Protein AF-A0A497NY46-F1 (afdb_monomer_lite)

Sequence (147 aa):
MKCPVCGGWAKKVGEDRYGVIYRCSVCGNEWTNLRVSVKPVEVRRKPKPKVQLKKTAPSQYVFTFHELDIKPFLKIAMRRRYGLGGPSFKRYKDYTSVFFPTPKGEIISVGTLTHDKFITNDKILALELAKTLESAFEKEVPIEEEI

pLDDT: mean 76.65, std 15.74, range [36.91, 94.75]

Structure (mmCIF, N/CA/C/O backbone):
data_AF-A0A497NY46-F1
#
_entry.id   AF-A0A497NY46-F1
#
loop_
_atom_site.group_PDB
_atom_site.id
_atom_site.type_symbol
_atom_site.label_atom_id
_atom_site.label_alt_id
_atom_site.label_comp_id
_atom_site.label_asym_id
_atom_site.label_entity_id
_atom_site.label_seq_id
_atom_site.pdbx_PDB_ins_code
_atom_site.Cartn_x
_atom_site.Cartn_y
_atom_site.Cartn_z
_atom_site.occupancy
_atom_site.B_iso_or_equiv
_atom_site.auth_seq_id
_atom_site.auth_comp_id
_atom_site.auth_asym_id
_atom_site.auth_atom_id
_atom_site.pdbx_PDB_model_num
ATOM 1 N N . MET A 1 1 ? 25.140 1.223 -40.753 1.00 80.06 1 MET A N 1
ATOM 2 C CA . MET A 1 1 ? 24.688 2.122 -39.660 1.00 80.06 1 MET A CA 1
ATOM 3 C C . MET A 1 1 ? 25.801 2.234 -38.619 1.00 80.06 1 MET A C 1
ATOM 5 O O . MET A 1 1 ? 26.560 1.277 -38.505 1.00 80.06 1 MET A O 1
ATOM 9 N N . LYS A 1 2 ? 25.953 3.361 -37.905 1.00 87.81 2 LYS A N 1
ATOM 10 C CA . LYS A 1 2 ? 26.953 3.476 -36.822 1.00 87.81 2 LYS A CA 1
ATOM 11 C C . LYS A 1 2 ? 26.458 2.784 -35.552 1.00 87.81 2 LYS A C 1
ATOM 13 O O . LYS A 1 2 ? 25.277 2.876 -35.228 1.00 87.81 2 LYS A O 1
ATOM 18 N N . CYS A 1 3 ? 27.354 2.088 -34.861 1.00 87.56 3 CYS A N 1
ATOM 19 C CA . CYS A 1 3 ? 27.064 1.437 -33.593 1.00 87.56 3 CYS A CA 1
ATOM 20 C C . CYS A 1 3 ? 26.894 2.467 -32.477 1.00 87.56 3 CYS A C 1
ATOM 22 O O . CYS A 1 3 ? 27.797 3.284 -32.296 1.00 87.56 3 CYS A O 1
ATOM 24 N N . PRO A 1 4 ? 25.793 2.414 -31.703 1.00 84.06 4 PRO A N 1
ATOM 25 C CA . PRO A 1 4 ? 25.576 3.343 -30.597 1.00 84.06 4 PRO A CA 1
ATOM 26 C C . PRO A 1 4 ? 26.559 3.128 -29.439 1.00 84.06 4 PRO A C 1
ATOM 28 O O . PRO A 1 4 ? 26.697 4.005 -28.599 1.00 84.06 4 PRO A O 1
ATOM 31 N N . VAL A 1 5 ? 27.240 1.977 -29.393 1.00 87.44 5 VAL A N 1
ATOM 32 C CA . VAL A 1 5 ? 28.166 1.624 -28.310 1.00 87.44 5 VAL A CA 1
ATOM 33 C C . VAL A 1 5 ? 29.596 2.035 -28.645 1.00 87.44 5 VAL A C 1
ATOM 35 O O . VAL A 1 5 ? 30.210 2.792 -27.907 1.00 87.44 5 VAL A O 1
ATOM 38 N N . CYS A 1 6 ? 30.144 1.545 -29.761 1.00 86.62 6 CYS A N 1
ATOM 39 C CA . CYS A 1 6 ? 31.563 1.731 -30.083 1.00 86.62 6 CYS A CA 1
ATOM 40 C C . CYS A 1 6 ? 31.814 2.669 -31.271 1.00 86.62 6 CYS A C 1
ATOM 42 O O . CYS A 1 6 ? 32.947 2.785 -31.729 1.00 86.62 6 CYS A O 1
ATOM 44 N N . GLY A 1 7 ? 30.767 3.256 -31.862 1.00 88.75 7 GLY A N 1
ATOM 45 C CA . GLY A 1 7 ? 30.869 4.108 -33.054 1.00 88.75 7 GLY A CA 1
ATOM 46 C C . GLY A 1 7 ? 31.255 3.382 -34.353 1.00 88.75 7 GLY A C 1
ATOM 47 O O . GLY A 1 7 ? 31.158 3.971 -35.430 1.00 88.75 7 GLY A O 1
ATOM 48 N N . GLY A 1 8 ? 31.647 2.106 -34.272 1.00 90.88 8 GLY A N 1
ATOM 49 C CA . GLY A 1 8 ? 32.027 1.265 -35.406 1.00 90.88 8 GLY A CA 1
ATOM 50 C C . GLY A 1 8 ? 30.863 0.949 -36.346 1.00 90.88 8 GLY A C 1
ATOM 51 O O . GLY A 1 8 ? 29.691 1.156 -36.026 1.00 90.88 8 GLY A O 1
ATOM 52 N N . TRP A 1 9 ? 31.173 0.420 -37.528 1.00 92.00 9 TRP A N 1
ATOM 53 C CA . TRP A 1 9 ? 30.150 0.076 -38.513 1.00 92.00 9 TRP A CA 1
ATOM 54 C C . TRP A 1 9 ? 29.392 -1.199 -38.133 1.00 92.00 9 TRP A C 1
ATOM 56 O O . TRP A 1 9 ? 29.970 -2.210 -37.728 1.00 92.00 9 TRP A O 1
ATOM 66 N N . ALA A 1 10 ? 28.072 -1.149 -38.288 1.00 91.69 10 ALA A N 1
ATOM 67 C CA . ALA A 1 10 ? 27.183 -2.286 -38.124 1.00 91.69 10 ALA A CA 1
ATOM 68 C C . ALA A 1 10 ? 26.444 -2.626 -39.413 1.00 91.69 10 ALA A C 1
ATOM 70 O O . ALA A 1 10 ? 26.013 -1.734 -40.162 1.00 91.69 10 ALA A O 1
ATOM 71 N N . LYS A 1 11 ? 26.288 -3.937 -39.620 1.00 92.94 11 LYS A N 1
ATOM 72 C CA . LYS A 1 11 ? 25.602 -4.549 -40.758 1.00 92.94 11 LYS A CA 1
ATOM 73 C C . LYS A 1 11 ? 24.198 -4.993 -40.362 1.00 92.94 11 LYS A C 1
ATOM 75 O O . LYS A 1 11 ? 23.969 -5.370 -39.214 1.00 92.94 11 LYS A O 1
ATOM 80 N N . LYS A 1 12 ? 23.265 -4.950 -41.314 1.00 93.06 12 LYS A N 1
ATOM 81 C CA . LYS A 1 12 ? 21.935 -5.547 -41.149 1.00 93.06 12 LYS A CA 1
ATOM 82 C C . LYS A 1 12 ? 22.104 -7.062 -41.044 1.00 93.06 12 LYS A C 1
ATOM 84 O O . LYS A 1 12 ? 22.765 -7.655 -41.892 1.00 93.06 12 LYS A O 1
ATOM 89 N N . VAL A 1 13 ? 21.532 -7.659 -40.006 1.00 94.75 13 VAL A N 1
ATOM 90 C CA . VAL A 1 13 ? 21.558 -9.115 -39.781 1.00 94.75 13 VAL A CA 1
ATOM 91 C C . VAL A 1 13 ? 20.173 -9.744 -39.834 1.00 94.75 13 VAL A C 1
ATOM 93 O O . VAL A 1 13 ? 20.064 -10.944 -40.046 1.00 94.75 13 VAL A O 1
ATOM 96 N N . GLY A 1 14 ? 19.120 -8.942 -39.700 1.00 91.81 14 GLY A N 1
ATOM 97 C CA . GLY A 1 14 ? 17.751 -9.424 -39.763 1.00 91.81 14 GLY A CA 1
ATOM 98 C C . GLY A 1 14 ? 16.753 -8.283 -39.829 1.00 91.81 14 GLY A C 1
ATOM 99 O O . GLY A 1 14 ? 17.112 -7.103 -39.863 1.00 91.81 14 GLY A O 1
ATOM 100 N N . GLU A 1 15 ? 15.483 -8.643 -39.870 1.00 91.62 15 GLU A N 1
ATOM 101 C CA . GLU A 1 15 ? 14.362 -7.721 -39.795 1.00 91.62 15 GLU A CA 1
ATOM 102 C C . GLU A 1 15 ? 13.172 -8.467 -39.201 1.00 91.62 15 GLU A C 1
ATOM 104 O O . GLU A 1 15 ? 12.906 -9.604 -39.585 1.00 91.62 15 GLU A O 1
ATOM 109 N N . ASP A 1 16 ? 12.491 -7.840 -38.249 1.00 83.31 16 ASP A N 1
ATOM 110 C CA . ASP A 1 16 ? 11.292 -8.374 -37.619 1.00 83.31 16 ASP A CA 1
ATOM 111 C C . ASP A 1 16 ? 10.121 -7.388 -37.750 1.00 83.31 16 ASP A C 1
ATOM 113 O O . ASP A 1 16 ? 10.212 -6.334 -38.385 1.00 83.31 16 ASP A O 1
ATOM 117 N N . ARG A 1 17 ? 8.985 -7.737 -37.137 1.00 77.81 17 ARG A N 1
ATOM 118 C CA . ARG A 1 17 ? 7.775 -6.900 -37.139 1.00 77.81 17 ARG A CA 1
ATOM 119 C C . ARG A 1 17 ? 7.943 -5.542 -36.439 1.00 77.81 17 ARG A C 1
ATOM 121 O O . ARG A 1 17 ? 7.048 -4.709 -36.542 1.00 77.81 17 ARG A O 1
ATOM 128 N N . TYR A 1 18 ? 9.033 -5.330 -35.706 1.00 77.06 18 TYR A N 1
ATOM 129 C CA . TYR A 1 18 ? 9.315 -4.111 -34.952 1.00 77.06 18 TYR A CA 1
ATOM 130 C C . TYR A 1 18 ? 10.346 -3.222 -35.659 1.00 77.06 18 TYR A C 1
ATOM 132 O O . TYR A 1 18 ? 10.275 -1.994 -35.561 1.00 77.06 18 TYR A O 1
ATOM 140 N N . GLY A 1 19 ? 11.275 -3.801 -36.419 1.00 86.38 19 GLY A N 1
ATOM 141 C CA . GLY A 1 19 ? 12.230 -3.042 -37.214 1.00 86.38 19 GLY A CA 1
ATOM 142 C C . GLY A 1 19 ? 13.384 -3.864 -37.777 1.00 86.38 19 GLY A C 1
ATOM 143 O O . GLY A 1 19 ? 13.348 -5.087 -37.860 1.00 86.38 19 GLY A O 1
ATOM 144 N N . VAL A 1 20 ? 14.439 -3.163 -38.188 1.00 89.56 20 VAL A N 1
ATOM 145 C CA . VAL A 1 20 ? 15.623 -3.773 -38.803 1.00 89.56 20 VAL A CA 1
ATOM 146 C C . VAL A 1 20 ? 16.673 -4.056 -37.735 1.00 89.56 20 VAL A C 1
ATOM 148 O O . VAL A 1 20 ? 17.092 -3.140 -37.030 1.00 89.56 20 VAL A O 1
ATOM 151 N N . ILE A 1 21 ? 17.137 -5.300 -37.647 1.00 91.38 21 ILE A N 1
ATOM 152 C CA . ILE A 1 21 ? 18.144 -5.734 -36.677 1.00 91.38 21 ILE A CA 1
ATOM 153 C C . ILE A 1 21 ? 19.540 -5.519 -37.271 1.00 91.38 21 ILE A C 1
ATOM 155 O O . ILE A 1 21 ? 19.857 -6.012 -38.361 1.00 91.38 21 ILE A O 1
ATOM 159 N N . TYR A 1 22 ? 20.389 -4.793 -36.547 1.00 93.00 22 TYR A N 1
ATOM 160 C CA . TYR A 1 22 ? 21.780 -4.518 -36.899 1.00 93.00 22 TYR A CA 1
ATOM 161 C C . TYR A 1 22 ? 22.722 -5.154 -35.884 1.00 93.00 22 TYR A C 1
ATOM 163 O O . TYR A 1 22 ? 22.475 -5.066 -34.688 1.00 93.00 22 TYR A O 1
ATOM 171 N N . ARG A 1 23 ? 23.843 -5.713 -36.352 1.00 92.19 23 ARG A N 1
ATOM 172 C CA . ARG A 1 23 ? 24.943 -6.191 -35.503 1.00 92.19 23 ARG A CA 1
ATOM 173 C C . ARG A 1 23 ? 26.237 -5.464 -35.845 1.00 92.19 23 ARG A C 1
ATOM 175 O O . ARG A 1 23 ? 26.612 -5.358 -37.017 1.00 92.19 23 ARG A O 1
ATOM 182 N N . CYS A 1 24 ? 26.925 -4.957 -34.826 1.00 94.19 24 CYS A N 1
ATOM 183 C CA . CYS A 1 24 ? 28.228 -4.326 -34.978 1.00 94.19 24 CYS A CA 1
ATOM 184 C C . CYS A 1 24 ? 29.310 -5.369 -35.253 1.00 94.19 24 CYS A C 1
ATOM 186 O O . CYS A 1 24 ? 29.471 -6.313 -34.485 1.00 94.19 24 CYS A O 1
ATOM 188 N N . SER A 1 25 ? 30.088 -5.167 -36.315 1.00 88.69 25 SER A N 1
ATOM 189 C CA . SER A 1 25 ? 31.207 -6.056 -36.651 1.00 88.69 25 SER A CA 1
ATOM 190 C C . SER A 1 25 ? 32.417 -5.871 -35.729 1.00 88.69 25 SER A C 1
ATOM 192 O O . SER A 1 25 ? 33.300 -6.717 -35.730 1.00 88.69 25 SER A O 1
ATOM 194 N N . VAL A 1 26 ? 32.469 -4.765 -34.976 1.00 89.19 26 VAL A N 1
ATOM 195 C CA . VAL A 1 26 ? 33.596 -4.419 -34.096 1.00 89.19 26 VAL A CA 1
ATOM 196 C C . VAL A 1 26 ? 33.370 -4.949 -32.681 1.00 89.19 26 VAL A C 1
ATOM 198 O O . VAL A 1 26 ? 34.181 -5.716 -32.184 1.00 89.19 26 VAL A O 1
ATOM 201 N N . CYS A 1 27 ? 32.264 -4.568 -32.032 1.00 90.06 27 CYS A N 1
ATOM 202 C CA . CYS A 1 27 ? 31.988 -4.955 -30.641 1.00 90.06 27 CYS A CA 1
ATOM 203 C C . CYS A 1 27 ? 30.935 -6.063 -30.490 1.00 90.06 27 CYS A C 1
ATOM 205 O O . CYS A 1 27 ? 30.588 -6.425 -29.371 1.00 90.06 27 CYS A O 1
ATOM 207 N N . GLY A 1 28 ? 30.359 -6.557 -31.589 1.00 90.12 28 GLY A N 1
ATOM 208 C CA . GLY A 1 28 ? 29.313 -7.582 -31.556 1.00 90.12 28 GLY A CA 1
ATOM 209 C C . GLY A 1 28 ? 27.935 -7.096 -31.096 1.00 90.12 28 GLY A C 1
ATOM 210 O O . GLY A 1 28 ? 26.983 -7.865 -31.186 1.00 90.12 28 GLY A O 1
ATOM 211 N N . ASN A 1 29 ? 27.794 -5.837 -30.655 1.00 88.50 29 ASN A N 1
ATOM 212 C CA . ASN A 1 29 ? 26.524 -5.303 -30.160 1.00 88.50 29 ASN A CA 1
ATOM 213 C C . ASN A 1 29 ? 25.414 -5.397 -31.215 1.00 88.50 29 ASN A C 1
ATOM 215 O O . ASN A 1 29 ? 25.598 -4.940 -32.348 1.00 88.50 29 ASN A O 1
ATOM 219 N N . GLU A 1 30 ? 24.259 -5.929 -30.824 1.00 89.69 30 GLU A N 1
ATOM 220 C CA . GLU A 1 30 ? 23.085 -6.098 -31.677 1.00 89.69 30 GLU A CA 1
ATOM 221 C C . GLU A 1 30 ? 21.932 -5.218 -31.187 1.00 89.69 30 GLU A C 1
ATOM 223 O O . GLU A 1 30 ? 21.688 -5.122 -29.987 1.00 89.69 30 GLU A O 1
ATOM 228 N N . TRP A 1 31 ? 21.242 -4.535 -32.102 1.00 89.94 31 TRP A N 1
ATOM 229 C CA . TRP A 1 31 ? 20.074 -3.719 -31.771 1.00 89.94 31 TRP A CA 1
ATOM 230 C C . TRP A 1 31 ? 19.102 -3.612 -32.943 1.00 89.94 31 TRP A C 1
ATOM 232 O O . TRP A 1 31 ? 19.493 -3.650 -34.113 1.00 89.94 31 TRP A O 1
ATOM 242 N N . THR A 1 32 ? 17.827 -3.410 -32.621 1.00 88.69 32 THR A N 1
ATOM 243 C CA . THR A 1 32 ? 16.767 -3.203 -33.609 1.00 88.69 32 THR A CA 1
ATOM 244 C C . THR A 1 32 ? 16.534 -1.712 -33.811 1.00 88.69 32 THR A C 1
ATOM 246 O O . THR A 1 32 ? 16.152 -0.998 -32.885 1.00 88.69 32 THR A O 1
ATOM 249 N N . ASN A 1 33 ? 16.753 -1.223 -35.030 1.00 83.62 33 ASN A N 1
ATOM 250 C CA . ASN A 1 33 ? 16.305 0.103 -35.426 1.00 83.62 33 ASN A CA 1
ATOM 251 C C . ASN A 1 33 ? 14.817 0.015 -35.781 1.00 83.62 33 ASN A C 1
ATOM 253 O O . ASN A 1 33 ? 14.449 -0.512 -36.837 1.00 83.62 33 ASN A O 1
ATOM 257 N N . LEU A 1 34 ? 13.975 0.468 -34.855 1.00 77.75 34 LEU A N 1
ATOM 258 C CA . LEU A 1 34 ? 12.525 0.409 -34.987 1.00 77.75 34 LEU A CA 1
ATOM 259 C C . LEU A 1 34 ? 12.074 1.217 -36.214 1.00 77.75 34 LEU A C 1
ATOM 261 O O . LEU A 1 34 ? 12.483 2.365 -36.396 1.00 77.75 34 LEU A O 1
ATOM 265 N N . ARG A 1 35 ? 11.196 0.648 -37.052 1.00 62.41 35 ARG A N 1
ATOM 266 C CA . ARG A 1 35 ? 10.511 1.409 -38.114 1.00 62.41 35 ARG A CA 1
ATOM 267 C C . ARG A 1 35 ? 9.435 2.278 -37.456 1.00 62.41 35 ARG A C 1
ATOM 269 O O . ARG A 1 35 ? 8.253 1.953 -37.485 1.00 62.41 35 ARG A O 1
ATOM 276 N N . VAL A 1 36 ? 9.829 3.356 -36.787 1.00 47.72 36 VAL A N 1
ATOM 277 C CA . VAL A 1 36 ? 8.879 4.195 -36.049 1.00 47.72 36 VAL A CA 1
ATOM 278 C C . VAL A 1 36 ? 8.164 5.136 -37.024 1.00 47.72 36 VAL A C 1
ATOM 280 O O . VAL A 1 36 ? 8.564 6.276 -37.214 1.00 47.72 36 VAL A O 1
ATOM 283 N N . SER A 1 37 ? 7.058 4.670 -37.613 1.00 44.69 37 SER A N 1
ATOM 284 C CA . SER A 1 37 ? 5.887 5.532 -37.834 1.00 44.69 37 SER A CA 1
ATOM 285 C C . SER A 1 37 ? 4.881 5.252 -36.719 1.00 44.69 37 SER A C 1
ATOM 287 O O . SER A 1 37 ? 3.740 4.853 -36.932 1.00 44.69 37 SER A O 1
ATOM 289 N N . VAL A 1 38 ? 5.346 5.384 -35.478 1.00 42.94 38 VAL A N 1
ATOM 290 C CA . VAL A 1 38 ? 4.459 5.417 -34.322 1.00 42.94 38 VAL A CA 1
ATOM 291 C C . VAL A 1 38 ? 4.029 6.868 -34.231 1.00 42.94 38 VAL A C 1
ATOM 293 O O . VAL A 1 38 ? 4.778 7.711 -33.739 1.00 42.94 38 VAL A O 1
ATOM 296 N N . LYS A 1 39 ? 2.840 7.182 -34.765 1.00 41.06 39 LYS A N 1
ATOM 297 C CA . LYS A 1 39 ? 2.148 8.406 -34.350 1.00 41.06 39 LYS A CA 1
ATOM 298 C C . LYS A 1 39 ? 2.198 8.405 -32.821 1.00 41.06 39 LYS A C 1
ATOM 300 O O . LYS A 1 39 ? 1.850 7.366 -32.253 1.00 41.06 39 LYS A O 1
ATOM 305 N N . PRO A 1 40 ? 2.673 9.476 -32.163 1.00 36.91 40 PRO A N 1
ATOM 306 C CA . PRO A 1 40 ? 2.672 9.526 -30.713 1.00 36.91 40 PRO A CA 1
ATOM 307 C C . PRO A 1 40 ? 1.244 9.219 -30.279 1.00 36.91 40 PRO A C 1
ATOM 309 O O . PRO A 1 40 ? 0.318 9.961 -30.598 1.00 36.91 40 PRO A O 1
ATOM 312 N N . VAL A 1 41 ? 1.048 8.060 -29.649 1.00 40.75 41 VAL A N 1
ATOM 313 C CA . VAL A 1 41 ? -0.200 7.789 -28.955 1.00 40.75 41 VAL A CA 1
ATOM 314 C C . VAL A 1 41 ? -0.215 8.858 -27.886 1.00 40.75 41 VAL A C 1
ATOM 316 O O . VAL A 1 41 ? 0.615 8.820 -26.977 1.00 40.75 41 VAL A O 1
ATOM 319 N N . GLU A 1 42 ? -1.075 9.864 -28.050 1.00 39.62 42 GLU A N 1
ATOM 320 C CA . GLU A 1 42 ? -1.423 10.765 -26.967 1.00 39.62 42 GLU A CA 1
ATOM 321 C C . GLU A 1 42 ? -1.774 9.869 -25.788 1.00 39.62 42 GLU A C 1
ATOM 323 O O . GLU A 1 42 ? -2.826 9.224 -25.752 1.00 39.62 42 GLU A O 1
ATOM 328 N N . VAL A 1 43 ? -0.843 9.763 -24.842 1.00 39.81 43 VAL A N 1
ATOM 329 C CA . VAL A 1 43 ? -1.107 9.166 -23.549 1.00 39.81 43 VAL A CA 1
ATOM 330 C C . VAL A 1 43 ? -2.151 10.092 -22.956 1.00 39.81 43 VAL A C 1
ATOM 332 O O . VAL A 1 43 ? -1.805 11.139 -22.406 1.00 39.81 43 VAL A O 1
ATOM 335 N N . ARG A 1 44 ? -3.437 9.757 -23.132 1.00 37.06 44 ARG A N 1
ATOM 336 C CA . ARG A 1 44 ? -4.527 10.372 -22.381 1.00 37.06 44 ARG A CA 1
ATOM 337 C C . ARG A 1 44 ? -4.095 10.256 -20.932 1.00 37.06 44 ARG A C 1
ATOM 339 O O . ARG A 1 44 ? -4.101 9.159 -20.373 1.00 37.06 44 ARG A O 1
ATOM 346 N N . ARG A 1 45 ? -3.618 11.366 -20.363 1.00 42.44 45 ARG A N 1
ATOM 347 C CA . ARG A 1 45 ? -3.215 11.442 -18.966 1.00 42.44 45 ARG A CA 1
ATOM 348 C C . ARG A 1 45 ? -4.474 11.102 -18.189 1.00 42.44 45 ARG A C 1
ATOM 350 O O . ARG A 1 45 ? -5.364 11.942 -18.079 1.00 42.44 45 ARG A O 1
ATOM 357 N N . LYS A 1 46 ? -4.589 9.852 -17.728 1.00 42.91 46 LYS A N 1
ATOM 358 C CA . LYS A 1 46 ? -5.646 9.485 -16.791 1.00 42.91 46 LYS A CA 1
ATOM 359 C C . LYS A 1 46 ? -5.574 10.488 -15.636 1.00 42.91 46 LYS A C 1
ATOM 361 O O . LYS A 1 46 ? -4.458 10.878 -15.263 1.00 42.91 46 LYS A O 1
ATOM 366 N N . PRO A 1 47 ? -6.721 10.961 -15.124 1.00 47.72 47 PRO A N 1
ATOM 367 C CA . PRO A 1 47 ? -6.733 11.869 -13.990 1.00 47.72 47 PRO A CA 1
ATOM 368 C C . PRO A 1 47 ? -5.831 11.294 -12.898 1.00 47.72 47 PRO A C 1
ATOM 370 O O . PRO A 1 47 ? -5.910 10.113 -12.562 1.00 47.72 47 PRO A O 1
ATOM 373 N N . LYS A 1 48 ? -4.884 12.105 -12.414 1.00 50.62 48 LYS A N 1
ATOM 374 C CA . LYS A 1 48 ? -3.955 11.644 -11.383 1.00 50.62 48 LYS A CA 1
ATOM 375 C C . LYS A 1 48 ? -4.785 11.306 -10.136 1.00 50.62 48 LYS A C 1
ATOM 377 O O . LYS A 1 48 ? -5.549 12.179 -9.714 1.00 50.62 48 LYS A O 1
ATOM 382 N N . PRO A 1 49 ? -4.609 10.129 -9.514 1.00 53.28 49 PRO A N 1
ATOM 383 C CA . PRO A 1 49 ? -5.341 9.791 -8.302 1.00 53.28 49 PRO A CA 1
ATOM 384 C C . PRO A 1 49 ? -5.078 10.854 -7.228 1.00 53.28 49 PRO A C 1
ATOM 386 O O . PRO A 1 49 ? -3.957 11.371 -7.086 1.00 53.28 49 PRO A O 1
ATOM 389 N N . LYS A 1 50 ? -6.152 11.242 -6.538 1.00 58.31 50 LYS A N 1
ATOM 390 C CA . LYS A 1 50 ? -6.126 12.115 -5.363 1.00 58.31 50 LYS A CA 1
ATOM 391 C C . LYS A 1 50 ? -6.212 11.213 -4.141 1.00 58.31 50 LYS A C 1
ATOM 393 O O . LYS A 1 50 ? -7.125 10.391 -4.069 1.00 58.31 50 LYS A O 1
ATOM 398 N N . VAL A 1 51 ? -5.264 11.367 -3.223 1.00 59.69 51 VAL A N 1
ATOM 399 C CA . VAL A 1 51 ? -5.310 10.722 -1.914 1.00 59.69 51 VAL A CA 1
ATOM 400 C C . VAL A 1 51 ? -5.321 11.807 -0.851 1.00 59.69 51 VAL A C 1
ATOM 402 O O . VAL A 1 51 ? -4.527 12.740 -0.932 1.00 59.69 51 VAL A O 1
ATOM 405 N N . GLN A 1 52 ? -6.237 11.697 0.105 1.00 66.94 52 GLN A N 1
ATOM 406 C CA . GLN A 1 52 ? -6.319 12.580 1.268 1.00 66.94 52 GLN A CA 1
ATOM 407 C C . GLN A 1 52 ? -6.231 11.738 2.534 1.00 66.94 52 GLN A C 1
ATOM 409 O O . GLN A 1 52 ? -6.954 10.743 2.650 1.00 66.94 52 GLN A O 1
ATOM 414 N N . LEU A 1 53 ? -5.360 12.140 3.459 1.00 65.75 53 LEU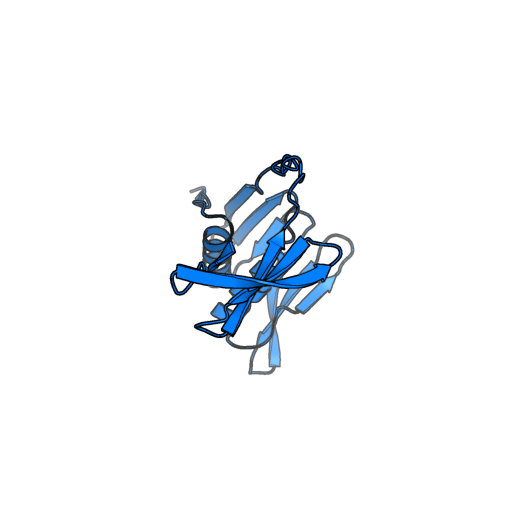 A N 1
ATOM 415 C CA . LEU A 1 53 ? -5.297 11.596 4.810 1.00 65.75 53 LEU A CA 1
ATOM 416 C C . LEU A 1 53 ? -5.982 12.578 5.760 1.00 65.75 53 LEU A C 1
ATOM 418 O O . LEU A 1 53 ? -5.542 13.719 5.872 1.00 65.75 53 LEU A O 1
ATOM 422 N N . LYS A 1 54 ? -7.028 12.117 6.449 1.00 70.69 54 LYS A N 1
ATOM 423 C CA . LYS A 1 54 ? -7.706 12.866 7.513 1.00 70.69 54 LYS A CA 1
ATOM 424 C C . LYS A 1 54 ? -7.604 12.136 8.840 1.00 70.69 54 LYS A C 1
ATOM 426 O O . LYS A 1 54 ? -7.773 10.914 8.897 1.00 70.69 54 LYS A O 1
ATOM 431 N N . LYS A 1 55 ? -7.368 12.891 9.908 1.00 62.81 55 LYS A N 1
ATOM 432 C CA . LYS A 1 55 ? -7.486 12.412 11.286 1.00 62.81 55 LYS A CA 1
ATOM 433 C C . LYS A 1 55 ? -8.873 12.791 11.804 1.00 62.81 55 LYS A C 1
ATOM 435 O O . LYS A 1 55 ? -9.129 13.958 12.046 1.00 62.81 55 LYS A O 1
ATOM 440 N N . THR A 1 56 ? -9.773 11.818 11.929 1.00 56.94 56 THR A N 1
ATOM 441 C CA . THR A 1 56 ? -11.194 12.065 12.264 1.00 56.94 56 THR A CA 1
ATOM 442 C C . THR A 1 56 ? -11.515 11.891 13.750 1.00 56.94 56 THR A C 1
ATOM 444 O O . THR A 1 56 ? -12.554 12.342 14.217 1.00 56.94 56 THR A O 1
ATOM 447 N N . ALA A 1 57 ? -10.640 11.220 14.501 1.00 62.69 57 ALA A N 1
ATOM 448 C CA . ALA A 1 57 ? -10.747 11.007 15.945 1.00 62.69 57 ALA A CA 1
ATOM 4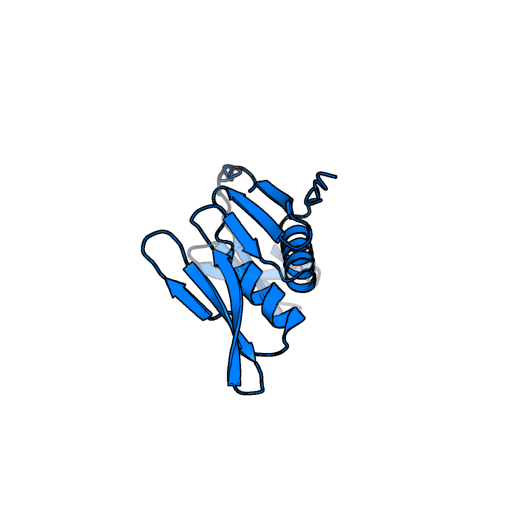49 C C . ALA A 1 57 ? -9.329 10.877 16.544 1.00 62.69 57 ALA A C 1
ATOM 451 O O . ALA A 1 57 ? -8.374 10.695 15.779 1.00 62.69 57 ALA A O 1
ATOM 452 N N . PRO A 1 58 ? -9.141 10.905 17.882 1.00 61.34 58 PRO A N 1
ATOM 453 C CA . PRO A 1 58 ? -7.810 10.897 18.511 1.00 61.34 58 PRO A CA 1
ATOM 454 C C . PRO A 1 58 ? -6.897 9.757 18.039 1.00 61.34 58 PRO A C 1
ATOM 456 O O . PRO A 1 58 ? -5.675 9.896 18.039 1.00 61.34 58 PRO A O 1
ATOM 459 N N . SER A 1 59 ? -7.501 8.651 17.605 1.00 70.06 59 SER A N 1
ATOM 460 C CA . SER A 1 59 ? -6.842 7.412 17.213 1.00 70.06 59 SER A CA 1
ATOM 461 C C . SER A 1 59 ? -7.297 6.865 15.855 1.00 70.06 59 SER A C 1
ATOM 463 O O . SER A 1 59 ? -7.025 5.703 15.591 1.00 70.06 59 SER A O 1
ATOM 465 N N . GLN A 1 60 ? -7.962 7.650 14.993 1.00 81.44 60 GLN A N 1
ATOM 466 C CA . GLN A 1 60 ? -8.484 7.168 13.703 1.00 81.44 60 GLN A CA 1
ATOM 467 C C . GLN A 1 60 ? -7.916 7.951 12.511 1.00 81.44 60 GLN A C 1
ATOM 469 O O . GLN A 1 60 ? -7.985 9.179 12.470 1.00 81.44 60 GLN A O 1
ATOM 474 N N . TYR A 1 61 ? -7.403 7.217 11.522 1.00 83.75 61 TYR A N 1
ATOM 475 C CA . TYR A 1 61 ? -6.815 7.716 10.281 1.00 83.75 61 TYR A CA 1
ATOM 476 C C . TYR A 1 61 ? -7.618 7.223 9.077 1.00 83.75 61 TYR A C 1
ATOM 478 O O . TYR A 1 61 ? -7.855 6.020 8.935 1.00 83.75 61 TYR A O 1
ATOM 486 N N . VAL A 1 62 ? -8.009 8.142 8.196 1.00 85.50 62 VAL A N 1
ATOM 487 C CA . VAL A 1 62 ? -8.831 7.857 7.014 1.00 85.50 62 VAL A CA 1
ATOM 488 C C . VAL A 1 62 ? -8.090 8.273 5.750 1.00 85.50 62 VAL A C 1
ATOM 490 O O . VAL A 1 62 ? -7.793 9.447 5.557 1.00 85.50 62 VAL A O 1
ATOM 493 N N . PHE A 1 63 ? -7.838 7.310 4.868 1.00 84.44 63 PHE A N 1
ATOM 494 C CA . PHE A 1 63 ? -7.317 7.522 3.522 1.00 84.44 63 PHE A CA 1
ATOM 495 C C . PHE A 1 63 ? -8.474 7.473 2.540 1.00 84.44 63 PHE A C 1
ATOM 497 O O . PHE A 1 63 ? -9.070 6.413 2.380 1.00 84.44 63 PHE A O 1
ATOM 504 N N . THR A 1 64 ? -8.776 8.580 1.869 1.00 81.81 64 THR A N 1
ATOM 505 C CA . THR A 1 64 ? -9.744 8.596 0.759 1.00 81.81 64 THR A CA 1
ATOM 506 C C . THR A 1 64 ? -8.986 8.547 -0.556 1.00 81.81 64 THR A C 1
ATOM 508 O O . THR A 1 64 ? -8.040 9.312 -0.738 1.00 81.81 64 THR A O 1
ATOM 511 N N . PHE A 1 65 ? -9.375 7.659 -1.465 1.00 79.94 65 PHE A N 1
ATOM 512 C CA . PHE A 1 65 ? -8.729 7.458 -2.755 1.00 79.94 65 PHE A CA 1
ATOM 513 C C . PHE A 1 65 ? -9.770 7.324 -3.874 1.00 79.94 65 PHE A C 1
ATOM 515 O O . PHE A 1 65 ? -10.745 6.587 -3.761 1.00 79.94 65 PHE A O 1
ATOM 522 N N . HIS A 1 66 ? -9.548 8.029 -4.985 1.00 73.56 66 HIS A N 1
ATOM 523 C CA . HIS A 1 66 ? -10.400 7.951 -6.176 1.00 73.56 66 HIS A CA 1
ATOM 524 C C . HIS A 1 66 ? -9.713 7.154 -7.285 1.00 73.56 66 HIS A C 1
ATOM 526 O O . HIS A 1 66 ? -8.595 7.488 -7.676 1.00 73.56 66 HIS A O 1
ATOM 532 N N . GLU A 1 67 ? -10.400 6.121 -7.787 1.00 68.50 67 GLU A N 1
ATOM 533 C CA . GLU A 1 67 ? -9.959 5.276 -8.913 1.00 68.50 67 GLU A CA 1
ATOM 534 C C . GLU A 1 67 ? -8.596 4.586 -8.704 1.00 68.50 67 GLU A C 1
ATOM 536 O O . GLU A 1 67 ? -7.924 4.196 -9.660 1.00 68.50 67 GLU A O 1
ATOM 541 N N . LEU A 1 68 ? -8.182 4.416 -7.446 1.00 76.94 68 LEU A N 1
ATOM 542 C CA . LEU A 1 68 ? -6.921 3.789 -7.072 1.00 76.94 68 LEU A CA 1
ATOM 543 C C . LEU A 1 68 ? -7.180 2.475 -6.335 1.00 76.94 68 LEU A C 1
ATOM 545 O O . LEU A 1 68 ? -7.820 2.464 -5.286 1.00 76.94 68 LEU A O 1
ATOM 549 N N . ASP A 1 69 ? -6.623 1.371 -6.836 1.00 82.75 69 ASP A N 1
ATOM 550 C CA . ASP A 1 69 ? -6.549 0.145 -6.042 1.00 82.75 69 ASP A CA 1
ATOM 551 C C . ASP A 1 69 ? -5.475 0.312 -4.960 1.00 82.75 69 ASP A C 1
ATOM 553 O O . ASP A 1 69 ? -4.278 0.285 -5.242 1.00 82.75 69 ASP A O 1
ATOM 557 N N . ILE A 1 70 ? -5.905 0.513 -3.712 1.00 85.06 70 ILE A N 1
ATOM 558 C CA . ILE A 1 70 ? -5.014 0.760 -2.570 1.00 85.06 70 ILE A CA 1
ATOM 559 C C . ILE A 1 70 ? -4.343 -0.524 -2.039 1.00 85.06 70 ILE A C 1
ATOM 561 O O . ILE A 1 70 ? -3.368 -0.461 -1.285 1.00 85.06 70 ILE A O 1
ATOM 565 N N . LYS A 1 71 ? -4.826 -1.715 -2.427 1.00 85.88 71 LYS A N 1
ATOM 566 C CA . LYS A 1 71 ? -4.346 -3.004 -1.892 1.00 85.88 71 LYS A CA 1
ATOM 567 C C . LYS A 1 71 ? -2.844 -3.253 -2.097 1.00 85.88 71 LYS A C 1
ATOM 569 O O . LYS A 1 71 ? -2.219 -3.756 -1.160 1.00 85.88 71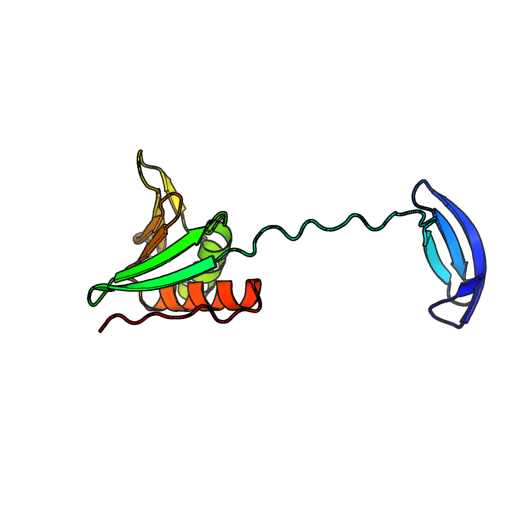 LYS A O 1
ATOM 574 N N . PRO A 1 72 ? -2.226 -2.934 -3.253 1.00 87.19 72 PRO A N 1
ATOM 575 C CA . PRO A 1 72 ? -0.783 -3.093 -3.442 1.00 87.19 72 PRO A CA 1
ATOM 576 C C . PRO A 1 72 ? 0.031 -2.220 -2.479 1.00 87.19 72 PRO A C 1
ATOM 578 O O . PRO A 1 72 ? 1.010 -2.690 -1.902 1.00 87.19 72 PRO A O 1
ATOM 581 N N . PHE A 1 73 ? -0.412 -0.985 -2.240 1.00 87.88 73 PHE A N 1
ATOM 582 C CA . PHE A 1 73 ? 0.249 -0.042 -1.334 1.00 87.88 73 PHE A CA 1
ATOM 583 C C . PHE A 1 73 ? 0.122 -0.487 0.124 1.00 87.88 73 PHE A C 1
ATOM 585 O O . PHE A 1 73 ? 1.111 -0.483 0.854 1.00 87.88 73 PHE A O 1
ATOM 592 N N . LEU A 1 74 ? -1.055 -0.985 0.521 1.00 87.19 74 LEU A N 1
ATOM 593 C CA . LEU A 1 74 ? -1.266 -1.609 1.831 1.00 87.19 74 LEU A CA 1
ATOM 594 C C . LEU A 1 74 ? -0.340 -2.806 2.053 1.00 87.19 74 LEU A C 1
ATOM 596 O O . LEU A 1 74 ? 0.245 -2.936 3.126 1.00 87.19 74 LEU A O 1
ATOM 600 N N . LYS A 1 75 ? -0.150 -3.660 1.039 1.00 86.62 75 LYS A N 1
ATOM 601 C CA . LYS A 1 75 ? 0.788 -4.789 1.133 1.00 86.62 75 LYS A CA 1
ATOM 602 C C . LYS A 1 75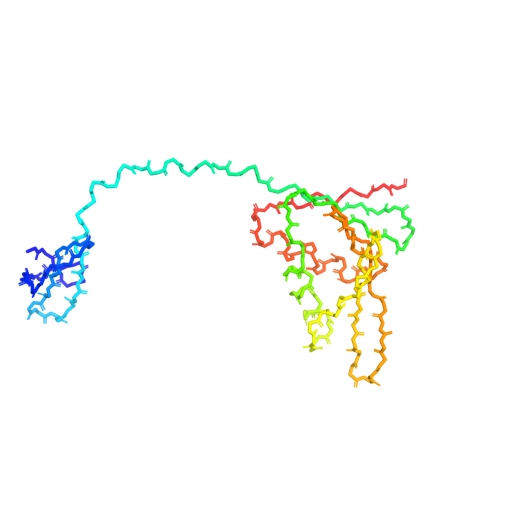 ? 2.218 -4.329 1.406 1.00 86.62 75 LYS A C 1
ATOM 604 O O . LYS A 1 75 ? 2.894 -4.929 2.238 1.00 86.62 75 LYS A O 1
ATOM 609 N N . ILE A 1 76 ? 2.669 -3.273 0.731 1.00 87.19 76 ILE A N 1
ATOM 610 C CA . ILE A 1 76 ? 4.012 -2.711 0.920 1.00 87.19 76 ILE A CA 1
ATOM 611 C C . ILE A 1 76 ? 4.146 -2.088 2.315 1.00 87.19 76 ILE A C 1
ATOM 613 O O . ILE A 1 76 ? 5.085 -2.425 3.037 1.00 87.19 76 ILE A O 1
ATOM 617 N N . ALA A 1 77 ? 3.194 -1.244 2.716 1.00 86.00 77 ALA A N 1
ATOM 618 C CA . ALA A 1 77 ? 3.201 -0.569 4.013 1.00 86.00 77 ALA A CA 1
ATOM 619 C C . ALA A 1 77 ? 3.200 -1.568 5.181 1.00 86.00 77 ALA A C 1
ATOM 621 O O . ALA A 1 77 ? 4.000 -1.462 6.108 1.00 86.00 77 ALA A O 1
ATOM 622 N N . MET A 1 78 ? 2.364 -2.604 5.105 1.00 82.19 78 MET A N 1
ATOM 6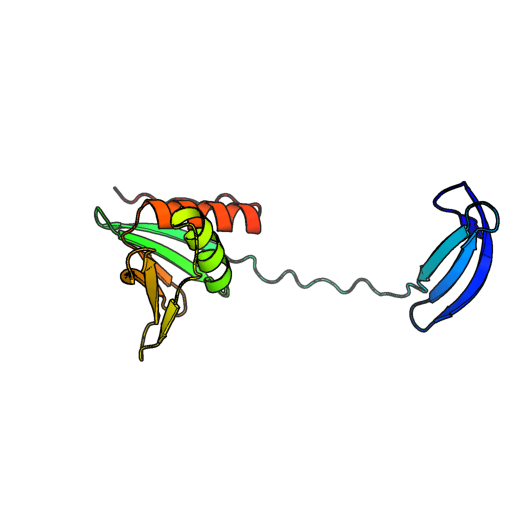23 C CA . MET A 1 78 ? 2.304 -3.643 6.134 1.00 82.19 78 MET A CA 1
ATOM 624 C C . MET A 1 78 ? 3.557 -4.509 6.169 1.00 82.19 78 MET A C 1
ATOM 626 O O . MET A 1 78 ? 4.007 -4.869 7.253 1.00 82.19 78 MET A O 1
ATOM 630 N N . ARG A 1 79 ? 4.169 -4.795 5.014 1.00 83.12 79 ARG A N 1
ATOM 631 C CA . ARG A 1 79 ? 5.459 -5.492 4.976 1.00 83.12 79 ARG A CA 1
ATOM 632 C C . ARG A 1 79 ? 6.549 -4.681 5.677 1.00 83.12 79 ARG A C 1
ATOM 634 O O . ARG A 1 79 ? 7.321 -5.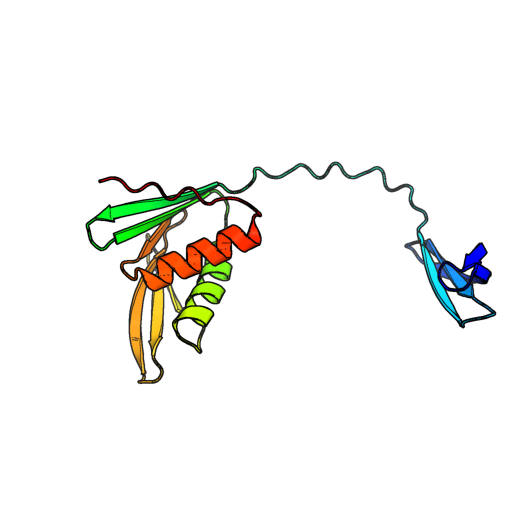258 6.435 1.00 83.12 79 ARG A O 1
ATOM 641 N N . ARG A 1 80 ? 6.594 -3.361 5.459 1.00 83.19 80 ARG A N 1
ATOM 642 C CA . ARG A 1 80 ? 7.532 -2.460 6.151 1.00 83.19 80 ARG A CA 1
ATOM 643 C C . ARG A 1 80 ? 7.277 -2.415 7.656 1.00 83.19 80 ARG A C 1
ATOM 645 O O . ARG A 1 80 ? 8.226 -2.460 8.429 1.00 83.19 80 ARG A O 1
ATOM 652 N N . ARG A 1 81 ? 6.007 -2.370 8.072 1.00 82.44 81 ARG A N 1
ATOM 653 C CA . ARG A 1 81 ? 5.632 -2.282 9.488 1.00 82.44 81 ARG A CA 1
ATOM 654 C C . ARG A 1 81 ? 5.826 -3.591 10.263 1.00 82.44 81 ARG A C 1
ATOM 656 O O . ARG A 1 81 ? 6.316 -3.543 11.387 1.00 82.44 81 ARG A O 1
ATOM 663 N N . TYR A 1 82 ? 5.418 -4.731 9.707 1.00 78.06 82 TYR A N 1
ATOM 664 C CA . TYR A 1 82 ? 5.275 -5.984 10.463 1.00 78.06 82 TYR A CA 1
ATOM 665 C C . TYR A 1 82 ? 6.179 -7.139 9.990 1.00 78.06 82 TYR A C 1
ATOM 667 O O . TYR A 1 82 ? 6.111 -8.242 10.529 1.00 78.06 82 TYR A O 1
ATOM 675 N N . GLY A 1 83 ? 7.060 -6.909 9.016 1.00 68.81 83 GLY A N 1
ATOM 676 C CA . GLY A 1 83 ? 8.183 -7.802 8.723 1.00 68.81 83 GLY A CA 1
ATOM 677 C C . GLY A 1 83 ? 7.885 -8.964 7.773 1.00 68.81 83 GLY A C 1
ATOM 678 O O . GLY A 1 83 ? 8.668 -9.154 6.847 1.00 68.81 83 GLY A O 1
ATOM 679 N N . LEU A 1 84 ? 6.787 -9.721 7.915 1.00 60.25 84 LEU A N 1
ATOM 680 C CA . LEU A 1 84 ? 6.462 -10.861 7.030 1.00 60.25 84 LEU A CA 1
ATOM 681 C C . LEU A 1 84 ? 4.951 -11.147 6.956 1.00 60.25 84 LEU A C 1
ATOM 683 O O . LEU A 1 84 ? 4.264 -11.104 7.965 1.00 60.25 84 LEU A O 1
ATOM 687 N N . GLY A 1 85 ? 4.456 -11.492 5.760 1.00 63.19 85 GLY A N 1
ATOM 688 C CA . GLY A 1 85 ? 3.036 -11.739 5.477 1.00 63.19 85 GLY A CA 1
ATOM 689 C C . GLY A 1 85 ? 2.346 -10.500 4.905 1.00 63.19 85 GLY A C 1
ATOM 690 O O . GLY A 1 85 ? 2.343 -9.431 5.502 1.00 63.19 85 GLY A O 1
ATOM 691 N N . GLY A 1 86 ? 1.793 -10.597 3.696 1.00 67.00 86 GLY A N 1
ATOM 692 C CA . GLY A 1 86 ? 0.921 -9.530 3.203 1.00 67.00 86 GLY A CA 1
ATOM 693 C C . GLY A 1 86 ? -0.365 -9.463 4.043 1.00 67.00 86 GLY A C 1
ATOM 694 O O . GLY A 1 86 ? -0.725 -10.465 4.661 1.00 67.00 86 GLY A O 1
ATOM 695 N N . PRO A 1 87 ? -1.089 -8.330 4.056 1.00 80.00 87 PRO A N 1
ATOM 696 C CA . PRO A 1 87 ? -2.447 -8.279 4.571 1.00 80.00 87 PRO A CA 1
ATOM 697 C C . PRO A 1 87 ? -3.291 -9.414 4.019 1.00 80.00 87 PRO A C 1
ATOM 699 O O . PRO A 1 87 ? -3.283 -9.684 2.811 1.00 80.00 87 PRO A O 1
ATOM 702 N N . SER A 1 88 ? -4.087 -9.986 4.905 1.00 83.94 88 SER A N 1
ATOM 703 C CA . SER A 1 88 ? -5.217 -10.813 4.531 1.00 83.94 88 SER A CA 1
ATOM 704 C C . SER A 1 88 ? -6.471 -9.945 4.488 1.00 83.94 88 SER A C 1
ATOM 706 O O . SER A 1 88 ? -6.651 -9.019 5.281 1.00 83.94 88 SER A O 1
ATOM 708 N N . PHE A 1 89 ? -7.326 -10.230 3.510 1.00 86.88 89 PHE A N 1
ATOM 709 C CA . PHE A 1 89 ? -8.515 -9.444 3.209 1.00 86.88 89 PHE A CA 1
ATOM 710 C C . PHE A 1 89 ? -9.742 -10.336 3.337 1.00 86.88 89 PHE A C 1
ATOM 712 O O . PHE A 1 89 ? -9.857 -11.336 2.629 1.00 86.88 89 PHE A O 1
ATOM 719 N N . LYS A 1 90 ? -10.680 -9.963 4.208 1.00 87.12 90 LYS A N 1
ATOM 720 C CA . LYS A 1 90 ? -11.959 -10.665 4.366 1.00 87.12 90 LYS A CA 1
ATOM 721 C C . LYS A 1 90 ? -13.065 -9.733 3.924 1.00 87.12 90 LYS A C 1
ATOM 723 O O . LYS A 1 90 ? -13.271 -8.673 4.514 1.00 87.12 90 LYS A O 1
ATOM 728 N N . ARG A 1 91 ? -13.735 -10.124 2.845 1.00 90.00 91 ARG A N 1
ATOM 729 C CA . ARG A 1 91 ? -14.801 -9.346 2.227 1.00 90.00 91 ARG A CA 1
ATOM 730 C C . ARG A 1 91 ? -16.111 -9.563 2.982 1.00 90.00 91 ARG A C 1
ATOM 732 O O . ARG A 1 91 ? -16.505 -10.700 3.221 1.00 90.00 91 ARG A O 1
ATOM 739 N N . TYR A 1 92 ? -16.773 -8.464 3.303 1.00 88.69 92 TYR A N 1
ATOM 740 C CA . TYR A 1 92 ? -18.147 -8.385 3.781 1.00 88.69 92 TYR A CA 1
ATOM 741 C C . TYR A 1 92 ? -18.996 -7.654 2.732 1.00 88.69 92 TYR A C 1
ATOM 743 O O . TYR A 1 92 ? -18.480 -7.230 1.694 1.00 88.69 92 TYR A O 1
ATOM 751 N N . LYS A 1 93 ? -20.305 -7.533 2.985 1.00 83.94 93 LYS A N 1
ATOM 752 C CA . LYS A 1 93 ? -21.259 -6.921 2.049 1.00 83.94 93 LYS A CA 1
ATOM 753 C C . LYS A 1 93 ? -20.838 -5.501 1.645 1.00 83.94 93 LYS A C 1
ATOM 755 O O . LYS A 1 93 ? -20.768 -5.217 0.453 1.00 83.94 93 LYS A O 1
ATOM 760 N N . ASP A 1 94 ? -20.460 -4.682 2.628 1.00 86.75 94 ASP A N 1
ATOM 761 C CA . ASP A 1 94 ? -20.230 -3.242 2.430 1.00 86.75 94 ASP A CA 1
ATOM 762 C C . ASP A 1 94 ? -18.761 -2.815 2.613 1.00 86.75 94 ASP A C 1
ATOM 764 O O . ASP A 1 94 ? -18.389 -1.682 2.313 1.00 86.75 94 ASP A O 1
ATOM 768 N N . TYR A 1 95 ? -17.895 -3.712 3.093 1.00 88.00 95 TYR A N 1
ATOM 769 C CA . TYR A 1 95 ? -16.488 -3.408 3.358 1.00 88.00 95 TYR A CA 1
ATOM 770 C C . TYR A 1 95 ? -15.601 -4.655 3.318 1.00 88.00 95 TYR A C 1
ATOM 772 O O . TYR A 1 95 ? -16.065 -5.791 3.319 1.00 88.00 95 TYR A O 1
ATOM 780 N N . THR A 1 96 ? -14.290 -4.451 3.298 1.00 88.56 96 THR A N 1
ATOM 781 C CA . THR A 1 96 ? -13.271 -5.490 3.434 1.00 88.56 96 THR A CA 1
ATOM 782 C C . THR A 1 96 ? -12.467 -5.226 4.699 1.00 88.56 96 THR A C 1
ATOM 784 O O . THR A 1 96 ? -11.838 -4.181 4.828 1.00 88.56 96 THR A O 1
ATOM 787 N N . SER A 1 97 ? -12.474 -6.165 5.641 1.00 88.50 97 SER A N 1
ATOM 788 C CA . SER A 1 97 ? -11.588 -6.092 6.804 1.00 88.50 97 SER A CA 1
ATOM 789 C C . SER A 1 97 ? -10.171 -6.470 6.381 1.00 88.50 97 SER A C 1
ATOM 791 O O . SER A 1 97 ? -9.976 -7.458 5.662 1.00 88.50 97 SER A O 1
ATOM 793 N N . VAL A 1 98 ? -9.200 -5.667 6.811 1.00 87.31 98 VAL A N 1
ATOM 794 C CA . VAL A 1 98 ? -7.771 -5.879 6.586 1.00 87.31 98 VAL A CA 1
ATOM 795 C C . VAL A 1 98 ? -7.160 -6.337 7.900 1.00 87.31 98 VAL A C 1
ATOM 797 O O . VAL A 1 98 ? -7.249 -5.640 8.912 1.00 87.31 98 VAL A O 1
ATOM 800 N N . PHE A 1 99 ? -6.538 -7.510 7.890 1.00 86.50 99 PHE A N 1
ATOM 801 C CA . PHE A 1 99 ? -5.927 -8.094 9.077 1.00 86.50 99 PHE A CA 1
ATOM 802 C C . PHE A 1 99 ? -4.538 -8.636 8.784 1.00 86.50 99 PHE A C 1
ATOM 804 O O . PHE A 1 99 ? -4.181 -8.951 7.645 1.00 86.50 99 PHE A O 1
ATOM 811 N N . PHE A 1 100 ? -3.759 -8.729 9.851 1.00 81.62 100 PHE A N 1
ATOM 812 C CA . PHE A 1 100 ? -2.386 -9.183 9.834 1.00 81.62 100 PHE A CA 1
ATOM 813 C C . PHE A 1 100 ? -2.198 -10.345 10.814 1.00 81.62 100 PHE A C 1
ATOM 815 O O . PHE A 1 100 ? -2.519 -10.178 11.994 1.00 81.62 100 PHE A O 1
ATOM 822 N N . PRO A 1 101 ? -1.687 -11.502 10.361 1.00 73.12 101 PRO A N 1
ATOM 823 C CA . PRO A 1 101 ? -1.227 -12.547 11.262 1.00 73.12 101 PRO A CA 1
ATOM 824 C C . PRO A 1 101 ? 0.145 -12.164 11.826 1.00 73.12 101 PRO A C 1
ATOM 826 O O . PRO A 1 101 ? 1.109 -12.008 11.078 1.00 73.12 101 PRO A O 1
ATOM 829 N N . THR A 1 102 ? 0.253 -12.009 13.143 1.00 70.94 102 THR A N 1
ATOM 830 C CA . THR A 1 102 ? 1.546 -11.765 13.791 1.00 70.94 102 THR A CA 1
ATOM 831 C C . THR A 1 102 ? 2.428 -13.015 13.751 1.00 70.94 102 THR A C 1
ATOM 833 O O . THR A 1 102 ? 1.913 -14.129 13.626 1.00 70.94 102 THR A O 1
ATOM 836 N N . PRO A 1 103 ? 3.756 -12.887 13.945 1.00 68.06 103 PRO A N 1
ATOM 837 C CA . PRO A 1 103 ? 4.639 -14.045 14.122 1.00 68.06 103 PRO A CA 1
ATOM 838 C C . PRO A 1 103 ? 4.229 -14.974 15.277 1.00 68.06 103 PRO A C 1
ATOM 840 O O . PRO A 1 103 ? 4.641 -16.128 15.307 1.00 68.06 103 PRO A O 1
ATOM 843 N N . LYS A 1 104 ? 3.411 -14.483 16.220 1.00 75.50 104 LYS A N 1
ATOM 844 C CA . LYS A 1 104 ? 2.846 -15.260 17.332 1.00 75.50 104 LYS A CA 1
ATOM 845 C C . LYS A 1 104 ? 1.539 -15.986 16.973 1.00 75.50 104 LYS A C 1
ATOM 847 O O . LYS A 1 104 ? 0.972 -16.653 17.827 1.00 75.50 104 LYS A O 1
ATOM 852 N N . GLY A 1 105 ? 1.052 -15.856 15.736 1.00 72.12 105 GLY A N 1
ATOM 853 C CA . GLY A 1 105 ? -0.201 -16.457 15.270 1.00 72.12 105 GLY A CA 1
ATOM 854 C C . GLY A 1 105 ? -1.465 -15.661 15.619 1.00 72.12 105 GLY A C 1
ATOM 855 O O . GLY A 1 105 ? -2.566 -16.105 15.303 1.00 72.12 105 GLY A O 1
ATOM 856 N N . GLU A 1 106 ? -1.340 -14.484 16.235 1.00 79.06 106 GLU A N 1
ATOM 857 C CA . GLU A 1 106 ? -2.485 -13.628 16.562 1.00 79.06 106 GLU A CA 1
ATOM 858 C C . GLU A 1 106 ? -2.976 -12.904 15.305 1.00 79.06 106 GLU A C 1
ATOM 860 O O . GLU A 1 106 ? -2.179 -12.377 14.529 1.00 79.06 106 GLU A O 1
ATOM 865 N N . ILE A 1 107 ? -4.293 -12.838 15.105 1.00 80.69 107 ILE A N 1
ATOM 866 C CA . ILE A 1 107 ? -4.886 -12.087 13.995 1.00 80.69 107 ILE A CA 1
ATOM 867 C C . ILE A 1 107 ? -5.257 -10.696 14.499 1.00 80.69 107 ILE A C 1
ATOM 869 O O . ILE A 1 107 ? -6.205 -10.537 15.265 1.00 80.69 107 ILE A O 1
ATOM 873 N N . ILE A 1 108 ? -4.532 -9.682 14.034 1.00 78.31 108 ILE A N 1
ATOM 874 C CA . ILE A 1 108 ? -4.793 -8.284 14.379 1.00 78.31 108 ILE A CA 1
ATOM 875 C C . ILE A 1 108 ? -5.571 -7.631 13.242 1.00 78.31 108 ILE A C 1
ATOM 877 O O . ILE A 1 108 ? -5.111 -7.598 12.100 1.00 78.31 108 ILE A O 1
ATOM 881 N N . SER A 1 109 ? -6.744 -7.079 13.553 1.00 84.56 109 SER A N 1
ATOM 882 C CA . SER A 1 109 ? -7.457 -6.189 12.634 1.00 84.56 109 SER A CA 1
ATOM 883 C C . SER A 1 109 ? -6.723 -4.854 12.567 1.00 84.56 109 SER A C 1
ATOM 885 O O . SER A 1 109 ? -6.622 -4.150 13.570 1.00 84.56 109 SER A O 1
ATOM 887 N N . VAL A 1 110 ? -6.211 -4.506 11.388 1.00 86.69 110 VAL A N 1
ATOM 888 C CA . VAL A 1 110 ? -5.435 -3.275 11.181 1.00 86.69 110 VAL A CA 1
ATOM 889 C C . VAL A 1 110 ? -6.240 -2.189 10.482 1.00 86.69 110 VAL A C 1
ATOM 891 O O . VAL A 1 110 ? -5.833 -1.031 10.482 1.00 86.69 110 VAL A O 1
ATOM 894 N N . GLY A 1 111 ? -7.388 -2.522 9.893 1.00 89.25 111 GLY A N 1
ATOM 895 C CA . GLY A 1 111 ? -8.248 -1.514 9.294 1.00 89.25 111 GLY A CA 1
ATOM 896 C C . GLY A 1 111 ? -9.423 -2.058 8.500 1.00 89.25 111 GLY A C 1
ATOM 897 O O . GLY A 1 111 ? -9.620 -3.265 8.349 1.00 89.25 111 GLY A O 1
ATOM 898 N N . THR A 1 112 ? -10.201 -1.122 7.973 1.00 91.31 112 THR A N 1
ATOM 899 C CA . THR A 1 112 ? -11.378 -1.372 7.144 1.00 91.31 112 THR A CA 1
ATOM 900 C C . THR A 1 112 ? -11.207 -0.678 5.803 1.00 91.31 112 THR A C 1
ATOM 902 O O . THR A 1 112 ? -10.888 0.505 5.749 1.00 91.31 112 THR A O 1
ATOM 905 N N . LEU A 1 113 ? -11.415 -1.422 4.723 1.00 89.88 113 LEU A N 1
ATOM 906 C CA . LEU A 1 113 ? -11.305 -0.968 3.344 1.00 89.88 113 LEU A CA 1
ATOM 907 C C . LEU A 1 113 ? -12.693 -0.956 2.688 1.00 89.88 113 LEU A C 1
ATOM 909 O O . LEU A 1 113 ? -13.311 -2.010 2.544 1.00 89.88 113 LEU A O 1
ATOM 913 N N . THR A 1 114 ? -13.175 0.209 2.272 1.00 88.81 114 THR A N 1
ATOM 914 C CA . THR A 1 114 ? -14.370 0.370 1.428 1.00 88.81 114 THR A CA 1
ATOM 915 C C . THR A 1 114 ? -13.960 0.519 -0.041 1.00 88.81 114 THR A C 1
ATOM 917 O O . THR A 1 114 ? -12.813 0.259 -0.409 1.00 88.81 114 THR A O 1
ATOM 920 N N . HIS A 1 115 ? -14.902 0.896 -0.908 1.00 81.94 115 HIS A N 1
ATOM 921 C CA . HIS A 1 115 ? -14.623 1.131 -2.325 1.00 81.94 115 HIS A CA 1
ATOM 922 C C . HIS A 1 115 ? -13.617 2.271 -2.560 1.00 81.94 115 HIS A C 1
ATOM 924 O O . HIS A 1 115 ? -12.824 2.202 -3.494 1.00 81.94 115 HIS A O 1
ATOM 930 N N . ASP A 1 116 ? -13.645 3.284 -1.700 1.00 84.88 116 ASP A N 1
ATOM 931 C CA . ASP A 1 116 ? -12.968 4.572 -1.858 1.00 84.88 116 ASP A CA 1
ATOM 932 C C . ASP A 1 116 ? -12.178 5.004 -0.613 1.00 84.88 116 ASP A C 1
ATOM 934 O O . ASP A 1 116 ? -11.515 6.041 -0.639 1.00 84.88 116 ASP A O 1
ATOM 938 N N . LYS A 1 117 ? -12.261 4.259 0.499 1.00 88.69 117 LYS A N 1
ATOM 939 C CA . LYS A 1 117 ? -11.621 4.635 1.763 1.00 88.69 117 LYS A CA 1
ATOM 940 C C . LYS A 1 117 ? -10.909 3.477 2.433 1.00 88.69 117 LYS A C 1
ATOM 942 O O . LYS A 1 117 ? -11.354 2.333 2.389 1.00 88.69 117 LYS A O 1
ATOM 947 N N . PHE A 1 118 ? -9.823 3.792 3.124 1.00 90.12 118 PHE A N 1
ATOM 948 C CA . PHE A 1 118 ? -9.162 2.902 4.066 1.00 90.12 118 PHE A CA 1
ATOM 949 C C . PHE A 1 118 ? -9.084 3.586 5.427 1.00 90.12 118 PHE A C 1
ATOM 951 O O . PHE A 1 118 ? -8.591 4.704 5.537 1.00 90.12 118 PHE A O 1
ATOM 958 N N . ILE A 1 119 ? -9.586 2.911 6.453 1.00 90.25 119 ILE A N 1
ATOM 959 C CA . ILE A 1 119 ? -9.695 3.423 7.817 1.00 90.25 119 ILE A CA 1
ATOM 960 C C . ILE A 1 119 ? -8.824 2.551 8.717 1.00 90.25 119 ILE A C 1
ATOM 962 O O . ILE A 1 119 ? -9.013 1.334 8.755 1.00 90.25 119 ILE A O 1
ATOM 966 N N . THR A 1 120 ? -7.894 3.150 9.455 1.00 89.56 120 THR A N 1
ATOM 967 C CA . THR A 1 120 ? -7.020 2.449 10.406 1.00 89.56 120 THR A CA 1
ATOM 968 C C . THR A 1 120 ? -6.867 3.236 11.699 1.00 89.56 120 THR A C 1
ATOM 970 O O . THR A 1 120 ? -6.904 4.463 11.690 1.00 89.56 120 THR A O 1
ATOM 973 N N . ASN A 1 121 ? -6.656 2.521 12.803 1.00 88.06 121 ASN A N 1
ATOM 974 C CA . ASN A 1 121 ? -6.276 3.128 14.077 1.00 88.06 121 ASN A CA 1
ATOM 975 C C . ASN A 1 121 ? -4.772 2.986 14.377 1.00 88.06 121 ASN A C 1
ATOM 977 O O . ASN A 1 121 ? -4.279 3.514 15.372 1.00 88.06 121 ASN A O 1
ATOM 981 N N . ASP A 1 122 ? -4.021 2.275 13.529 1.00 86.25 122 ASP A N 1
ATOM 982 C CA . ASP A 1 122 ? -2.576 2.121 13.687 1.00 86.25 122 ASP A CA 1
ATOM 983 C C . ASP A 1 122 ? -1.862 3.313 13.034 1.00 86.25 122 ASP A C 1
ATOM 985 O O . ASP A 1 122 ? -1.742 3.412 11.809 1.00 86.25 122 ASP A O 1
ATOM 989 N N . LYS A 1 123 ? -1.367 4.225 13.879 1.00 84.69 123 LYS A N 1
ATOM 990 C CA . LYS A 1 123 ? -0.622 5.419 13.455 1.00 84.69 123 LYS A CA 1
ATOM 991 C C . LYS A 1 123 ? 0.592 5.075 12.592 1.00 84.69 123 LYS A C 1
ATOM 993 O O . LYS A 1 123 ? 0.892 5.798 11.646 1.00 84.69 123 LYS A O 1
ATOM 998 N N . ILE A 1 124 ? 1.313 4.002 12.910 1.00 86.19 124 ILE A N 1
ATOM 999 C CA . ILE A 1 124 ? 2.548 3.664 12.195 1.00 86.19 124 ILE A CA 1
ATOM 1000 C C . ILE A 1 124 ? 2.197 3.088 10.823 1.00 86.19 124 ILE A C 1
ATOM 1002 O O . ILE A 1 124 ? 2.825 3.456 9.834 1.00 86.19 124 ILE A O 1
ATOM 1006 N N . LEU A 1 125 ? 1.154 2.258 10.735 1.00 87.31 125 LEU A N 1
ATOM 1007 C CA . LEU A 1 125 ? 0.641 1.788 9.449 1.00 87.31 125 LEU A CA 1
ATOM 1008 C C . LEU A 1 125 ? 0.169 2.950 8.565 1.00 87.31 125 LEU A C 1
ATOM 1010 O O . LEU A 1 125 ? 0.476 2.964 7.374 1.00 87.31 125 LEU A O 1
ATOM 1014 N N . ALA A 1 126 ? -0.538 3.929 9.137 1.00 86.06 126 ALA A N 1
ATOM 1015 C CA . ALA A 1 126 ? -0.958 5.120 8.406 1.00 86.06 126 ALA A CA 1
ATOM 1016 C C . ALA A 1 126 ? 0.251 5.879 7.827 1.00 86.06 126 ALA A C 1
ATOM 1018 O O . ALA A 1 126 ? 0.281 6.183 6.635 1.00 86.06 126 ALA A O 1
ATOM 1019 N N . LEU A 1 127 ? 1.292 6.111 8.631 1.00 85.56 127 LEU A N 1
ATOM 1020 C CA . LEU A 1 127 ? 2.511 6.788 8.176 1.00 85.56 127 LEU A CA 1
ATOM 1021 C C . LEU A 1 127 ? 3.251 6.002 7.082 1.00 85.56 127 LEU A C 1
ATOM 1023 O O . LEU A 1 127 ? 3.686 6.589 6.092 1.00 85.56 127 LEU A O 1
ATOM 1027 N N . GLU A 1 128 ? 3.378 4.680 7.219 1.00 88.38 128 GLU A N 1
ATOM 1028 C CA . GLU A 1 128 ? 4.015 3.842 6.194 1.00 88.38 128 GLU A CA 1
ATOM 1029 C C . GLU A 1 128 ? 3.219 3.821 4.884 1.00 88.38 128 GLU A C 1
ATOM 1031 O O . GLU A 1 128 ? 3.807 3.845 3.797 1.00 88.38 128 GLU A O 1
ATOM 1036 N N . LEU A 1 129 ? 1.886 3.817 4.964 1.00 87.56 129 LEU A N 1
ATOM 1037 C CA . LEU A 1 129 ? 1.019 3.890 3.791 1.00 87.56 129 LEU A CA 1
ATOM 1038 C C . LEU A 1 129 ? 1.146 5.243 3.084 1.00 87.56 129 LEU A C 1
ATOM 1040 O O . LEU A 1 129 ? 1.297 5.260 1.863 1.00 87.56 129 LEU A O 1
ATOM 1044 N N . ALA A 1 130 ? 1.164 6.351 3.830 1.00 84.75 130 ALA A N 1
ATOM 1045 C CA . ALA A 1 130 ? 1.363 7.692 3.281 1.00 84.75 130 ALA A CA 1
ATOM 1046 C C . ALA A 1 130 ? 2.695 7.799 2.519 1.00 84.75 130 ALA A C 1
ATOM 1048 O O . ALA A 1 130 ? 2.689 8.094 1.326 1.00 84.75 130 ALA A O 1
ATOM 1049 N N . LYS A 1 131 ? 3.815 7.409 3.144 1.00 85.00 131 LYS A N 1
ATOM 1050 C CA . LYS A 1 131 ? 5.142 7.394 2.495 1.00 85.00 131 LYS A CA 1
ATOM 1051 C C . LYS A 1 131 ? 5.179 6.535 1.231 1.00 85.00 131 LYS A C 1
ATOM 1053 O O . LYS A 1 131 ? 5.846 6.865 0.249 1.00 85.00 131 LYS A O 1
ATOM 1058 N N . THR A 1 132 ? 4.496 5.389 1.262 1.00 86.38 132 THR A N 1
ATOM 1059 C CA . THR A 1 132 ? 4.423 4.468 0.118 1.00 86.38 132 THR A CA 1
ATOM 1060 C C . THR A 1 132 ? 3.678 5.110 -1.055 1.00 86.38 132 THR A C 1
ATOM 1062 O O . THR A 1 132 ? 4.079 4.933 -2.203 1.00 86.38 132 THR A O 1
ATOM 1065 N N . LEU A 1 133 ? 2.624 5.876 -0.775 1.00 83.38 133 LEU A N 1
ATOM 1066 C CA . LEU A 1 133 ? 1.861 6.606 -1.784 1.00 83.38 133 LEU A CA 1
ATOM 1067 C C . LEU A 1 133 ? 2.624 7.819 -2.326 1.00 83.38 133 LEU A C 1
ATOM 1069 O O . LEU A 1 133 ? 2.673 7.992 -3.540 1.00 83.38 133 LEU A O 1
ATOM 1073 N N . GLU A 1 134 ? 3.266 8.609 -1.464 1.00 78.00 134 GLU A N 1
ATOM 1074 C CA . GLU A 1 134 ? 4.123 9.735 -1.872 1.00 78.00 134 GLU A CA 1
ATOM 1075 C C . GLU A 1 134 ? 5.208 9.277 -2.852 1.00 78.00 134 GLU A C 1
ATOM 1077 O O . GLU A 1 134 ? 5.355 9.837 -3.939 1.00 78.00 134 GLU A O 1
ATOM 1082 N N . SER A 1 135 ? 5.893 8.178 -2.512 1.00 79.56 135 SER A N 1
ATOM 1083 C CA . SER A 1 135 ? 6.939 7.583 -3.354 1.00 79.56 135 SER A CA 1
ATOM 1084 C C . SER A 1 135 ? 6.412 7.117 -4.714 1.00 79.56 135 SER A C 1
ATOM 1086 O O . SER A 1 135 ? 7.145 7.133 -5.697 1.00 79.56 135 SER A O 1
ATOM 1088 N N . ALA A 1 136 ? 5.157 6.668 -4.784 1.00 76.12 136 ALA A N 1
ATOM 1089 C CA . ALA A 1 136 ? 4.572 6.138 -6.011 1.00 76.12 136 ALA A CA 1
ATOM 1090 C C . ALA A 1 136 ? 4.008 7.219 -6.942 1.00 76.12 136 ALA A C 1
ATOM 1092 O O . ALA A 1 136 ? 3.834 6.963 -8.133 1.00 76.12 136 ALA A O 1
ATOM 1093 N N . PHE A 1 137 ? 3.690 8.401 -6.409 1.00 71.25 137 PHE A N 1
ATOM 1094 C CA . PHE A 1 137 ? 3.017 9.457 -7.163 1.00 71.25 137 PHE A CA 1
ATOM 1095 C C . PHE A 1 137 ? 3.839 10.735 -7.351 1.00 71.25 137 PHE A C 1
ATOM 1097 O O . PHE A 1 137 ? 3.328 11.631 -8.023 1.00 71.25 137 PHE A O 1
ATOM 1104 N N . GLU A 1 138 ? 5.063 10.824 -6.809 1.00 61.94 138 GLU A N 1
ATOM 1105 C CA . GLU A 1 138 ? 5.896 12.045 -6.821 1.00 61.94 138 GLU A CA 1
ATOM 1106 C C . GLU A 1 138 ? 5.093 13.282 -6.373 1.00 61.94 138 GLU A C 1
ATOM 1108 O O . GLU A 1 138 ? 5.133 14.351 -6.983 1.00 61.94 138 GLU A O 1
ATOM 1113 N N . LYS A 1 139 ? 4.263 13.110 -5.342 1.00 56.03 139 LYS A N 1
ATOM 1114 C CA . LYS A 1 139 ? 3.373 14.147 -4.815 1.00 56.03 139 LYS A CA 1
ATOM 1115 C C . LYS A 1 139 ? 3.502 14.214 -3.306 1.00 56.03 139 LYS A C 1
ATOM 1117 O O . LYS A 1 139 ? 3.555 13.172 -2.659 1.00 56.03 139 LYS A O 1
ATOM 1122 N N . GLU A 1 140 ? 3.421 15.426 -2.768 1.00 51.22 140 GLU A N 1
ATOM 1123 C CA . GLU A 1 140 ? 3.025 15.636 -1.377 1.00 51.22 140 GLU A CA 1
ATOM 1124 C C . GLU A 1 140 ? 1.598 15.099 -1.208 1.00 51.22 140 GLU A C 1
ATOM 1126 O O . GLU A 1 140 ? 0.681 15.498 -1.935 1.00 51.22 140 GLU A O 1
ATOM 1131 N N . VAL A 1 141 ? 1.407 14.145 -0.297 1.00 55.69 141 VAL A N 1
ATOM 1132 C CA . VAL A 1 141 ? 0.071 13.769 0.164 1.00 55.69 141 VAL A CA 1
ATOM 1133 C C . VAL A 1 141 ? -0.268 14.771 1.267 1.00 55.69 141 VAL A C 1
ATOM 1135 O O . VAL A 1 141 ? 0.320 14.679 2.342 1.00 55.69 141 VAL A O 1
ATOM 1138 N N . PRO A 1 142 ? -1.154 15.760 1.032 1.00 50.41 142 PRO A N 1
ATOM 1139 C CA . PRO A 1 142 ? -1.470 16.745 2.055 1.00 50.41 142 PRO A CA 1
ATOM 1140 C C . PRO A 1 142 ? -2.094 16.027 3.255 1.00 50.41 142 PRO A C 1
ATOM 1142 O O . PRO A 1 142 ? -3.102 15.325 3.125 1.00 50.41 142 PRO A O 1
ATOM 1145 N N . ILE A 1 143 ? -1.452 16.167 4.413 1.00 56.03 143 ILE A N 1
ATOM 1146 C CA . ILE A 1 143 ? -1.967 15.683 5.691 1.00 56.03 143 ILE A CA 1
ATOM 1147 C C . ILE A 1 143 ? -2.841 16.808 6.245 1.00 56.03 143 ILE A C 1
ATOM 1149 O O . ILE A 1 143 ? -2.324 17.819 6.714 1.00 56.03 143 ILE A O 1
ATOM 1153 N N . GLU A 1 144 ? -4.162 16.656 6.154 1.00 54.09 144 GLU A N 1
ATOM 1154 C CA . GLU A 1 144 ? -5.100 17.567 6.813 1.00 54.09 144 GLU A CA 1
ATOM 1155 C C . GLU A 1 144 ? -5.301 17.077 8.256 1.00 54.09 144 GLU A C 1
ATOM 1157 O O . GLU A 1 144 ? -5.995 16.086 8.509 1.00 54.09 144 GLU A O 1
ATOM 1162 N N . GLU A 1 145 ? -4.652 17.744 9.213 1.00 47.59 145 GLU A N 1
ATOM 1163 C CA . GLU A 1 145 ? -4.970 17.595 10.635 1.00 47.59 145 GLU A CA 1
ATOM 1164 C C . GLU A 1 145 ? -6.150 18.520 10.970 1.00 47.59 145 GLU A C 1
ATOM 1166 O O . GLU A 1 145 ? -5.979 19.731 11.090 1.00 47.59 145 GLU A O 1
ATOM 1171 N N . GLU A 1 146 ? -7.360 17.966 11.103 1.00 39.41 146 GLU A N 1
ATOM 1172 C CA . GLU A 1 146 ? -8.451 18.661 11.799 1.00 39.41 146 GLU A CA 1
ATOM 1173 C C . GLU A 1 146 ? -8.156 18.589 13.309 1.00 39.41 146 GLU A C 1
ATOM 1175 O O . GLU A 1 146 ? -8.048 17.494 13.875 1.00 39.41 146 GLU A O 1
ATOM 1180 N N . ILE A 1 147 ? -7.924 19.759 13.919 1.00 41.59 147 ILE A N 1
ATOM 1181 C CA . ILE A 1 147 ? -7.692 19.961 15.362 1.00 41.59 147 ILE A CA 1
ATOM 1182 C C . ILE A 1 147 ? -9.036 20.044 16.081 1.00 41.59 147 ILE A C 1
ATOM 1184 O O . ILE A 1 147 ? -9.906 20.796 15.587 1.00 41.59 147 ILE A O 1
#

Radius of gyration: 24.45 Å; chains: 1; bounding box: 55×36×60 Å

Foldseek 3Di:
DADPPPRADWDFDAADPQATWIAGPPPRDIDGPGPPPPPPPPPPPDPQKAWAWEDPDPQKIKIFIDPDDLQVLLQQLCCVVQVDDGWDWDDDPFWIFTWDQHPVRDIGGAWIGGPGMTMGRDPSSNVSSLVSVCVVRVDNRDHDYDD

Secondary structure (DSSP, 8-state):
-B-TTTS-BEEEEEE-SSEEEEEETTT--EEEEE-----------PPPPPEEEEEEETTEEEEEESS---HHHHHHHHHHHHSS-PPEEEE-SS-EEEEEE-TTS-EEEEEEE-SSEEEES-HHHHHHHHHHHHHHHTS---EE---